Protein AF-A0AB36XYA1-F1 (afdb_monomer_lite)

Foldseek 3Di:
DAPLCPPADPVLLVVLLCCLQPPPDDDLVRQLCCCCPVVVHDNSSSVVSSVQSVVNPVDDADVCGGPSNDHPPD

pLDDT: mean 89.67, std 11.7, range [38.81, 98.44]

Structure (mmCIF, N/CA/C/O backbone):
data_AF-A0AB36XYA1-F1
#
_entry.id   AF-A0AB36XYA1-F1
#
loop_
_atom_site.group_PDB
_atom_site.id
_atom_site.type_symbol
_atom_site.label_atom_id
_atom_site.label_alt_id
_atom_site.label_comp_id
_atom_site.label_asym_id
_atom_site.label_entity_id
_atom_site.label_seq_id
_atom_site.pdbx_PDB_ins_code
_atom_site.Cartn_x
_atom_site.Cartn_y
_atom_site.Cartn_z
_atom_site.occupancy
_atom_site.B_iso_or_equiv
_atom_site.auth_seq_id
_atom_site.auth_comp_id
_atom_site.auth_asym_id
_atom_site.auth_atom_id
_atom_site.pdbx_PDB_model_num
ATOM 1 N N . MET A 1 1 ? -7.551 -12.016 7.879 1.00 59.88 1 MET A N 1
ATOM 2 C CA . MET A 1 1 ? -7.360 -10.560 7.818 1.00 59.88 1 MET A CA 1
ATOM 3 C C . MET A 1 1 ? -6.059 -10.235 8.510 1.00 59.88 1 MET A C 1
ATOM 5 O O . MET A 1 1 ? -5.960 -10.568 9.687 1.00 59.88 1 MET A O 1
ATOM 9 N N . ASN A 1 2 ? -5.094 -9.652 7.798 1.00 71.38 2 ASN A N 1
ATOM 10 C CA . ASN A 1 2 ? -3.918 -9.058 8.425 1.00 71.38 2 ASN A CA 1
ATOM 11 C C . ASN A 1 2 ? -4.386 -8.053 9.493 1.00 71.38 2 ASN A C 1
ATOM 13 O O . ASN A 1 2 ? -5.209 -7.185 9.188 1.00 71.38 2 ASN A O 1
ATOM 17 N N . LEU A 1 3 ? -3.932 -8.192 10.742 1.00 79.94 3 LEU A N 1
ATOM 18 C CA . LEU A 1 3 ? -4.379 -7.325 11.841 1.00 79.94 3 LEU A CA 1
ATOM 19 C C . LEU A 1 3 ? -4.059 -5.845 11.597 1.00 79.94 3 LEU A C 1
ATOM 21 O O . LEU A 1 3 ? -4.812 -4.998 12.067 1.00 79.94 3 LEU A O 1
ATOM 25 N N . ILE A 1 4 ? -3.011 -5.548 10.825 1.00 87.44 4 ILE A N 1
ATOM 26 C CA . ILE A 1 4 ? -2.591 -4.182 10.487 1.00 87.44 4 ILE A CA 1
ATOM 27 C C . ILE A 1 4 ? -3.639 -3.483 9.600 1.00 87.44 4 ILE A C 1
ATOM 29 O O . ILE A 1 4 ? -3.870 -2.284 9.733 1.00 87.44 4 ILE A O 1
ATOM 33 N N . PHE A 1 5 ? -4.334 -4.234 8.739 1.00 90.25 5 PHE A N 1
ATOM 34 C CA . PHE A 1 5 ? -5.282 -3.693 7.755 1.00 90.25 5 PHE A CA 1
ATOM 35 C C . PHE A 1 5 ? -6.755 -3.929 8.120 1.00 90.25 5 PHE A C 1
ATOM 37 O O . PHE A 1 5 ? -7.644 -3.716 7.298 1.00 90.25 5 PHE A O 1
ATOM 44 N N . ASN A 1 6 ? -7.042 -4.404 9.337 1.00 86.25 6 ASN A N 1
ATOM 45 C CA . ASN A 1 6 ? -8.384 -4.861 9.717 1.00 86.25 6 ASN A CA 1
ATOM 46 C C . ASN A 1 6 ? -9.449 -3.749 9.789 1.00 86.25 6 ASN A C 1
ATOM 48 O O . ASN A 1 6 ? -10.641 -4.052 9.784 1.00 86.25 6 ASN A O 1
ATOM 52 N N . ASN A 1 7 ? -9.021 -2.492 9.877 1.00 89.31 7 ASN A N 1
ATOM 53 C CA . ASN A 1 7 ? -9.856 -1.300 9.990 1.00 89.31 7 ASN A CA 1
ATOM 54 C C . ASN A 1 7 ? -9.986 -0.543 8.659 1.00 89.31 7 ASN A C 1
ATOM 56 O O . ASN A 1 7 ? -10.720 0.443 8.604 1.00 89.31 7 ASN A O 1
ATOM 60 N N . LEU A 1 8 ? -9.288 -0.982 7.607 1.00 92.38 8 LEU A N 1
ATOM 61 C CA . LEU A 1 8 ? -9.370 -0.380 6.282 1.00 92.38 8 LEU A CA 1
ATOM 62 C C . LEU A 1 8 ? -10.634 -0.852 5.564 1.00 92.38 8 LEU A C 1
ATOM 64 O O . LEU A 1 8 ? -11.092 -1.986 5.725 1.00 92.38 8 LEU A O 1
ATOM 68 N N . THR A 1 9 ? -11.212 0.032 4.754 1.00 93.50 9 THR A N 1
ATOM 69 C CA . THR A 1 9 ? -12.355 -0.333 3.917 1.00 93.50 9 THR A CA 1
ATOM 70 C C . THR A 1 9 ? -11.905 -1.235 2.769 1.00 93.50 9 THR A C 1
ATOM 72 O O . THR A 1 9 ? -10.751 -1.199 2.345 1.00 93.50 9 THR A O 1
ATOM 75 N N . GLN A 1 10 ? -12.837 -2.012 2.213 1.00 91.06 10 GLN A N 1
ATOM 76 C CA . GLN A 1 10 ? -12.571 -2.858 1.046 1.00 91.06 10 GLN A CA 1
ATOM 77 C C . GLN A 1 10 ? -11.979 -2.061 -0.130 1.00 91.06 10 GLN A C 1
ATOM 79 O O . GLN A 1 10 ? -11.042 -2.522 -0.767 1.00 91.06 10 GLN A O 1
ATOM 84 N N . GLN A 1 11 ? -12.473 -0.843 -0.366 1.00 93.31 11 GLN A N 1
ATOM 85 C CA . GLN A 1 11 ? -11.977 0.029 -1.431 1.00 93.31 11 GLN A CA 1
ATOM 86 C C . GLN A 1 11 ? -10.513 0.442 -1.213 1.00 93.31 11 GLN A C 1
ATOM 88 O O . GLN A 1 11 ? -9.735 0.465 -2.161 1.00 93.31 11 GLN A O 1
ATOM 93 N N . ILE A 1 12 ? -10.120 0.745 0.029 1.00 95.44 12 ILE A N 1
ATOM 94 C CA . ILE A 1 12 ? -8.721 1.065 0.345 1.00 95.44 12 ILE A CA 1
ATOM 95 C C . ILE A 1 12 ? -7.839 -0.168 0.122 1.00 95.44 12 ILE A C 1
ATOM 97 O O . ILE A 1 12 ? -6.771 -0.054 -0.470 1.00 95.44 12 ILE A O 1
ATOM 101 N N . LEU A 1 13 ? -8.295 -1.354 0.536 1.00 94.06 13 LEU A N 1
ATOM 102 C CA . LEU A 1 13 ? -7.558 -2.604 0.319 1.00 94.06 13 LEU A CA 1
ATOM 103 C C . LEU A 1 13 ? -7.349 -2.900 -1.172 1.00 94.06 13 LEU A C 1
ATOM 105 O O . LEU A 1 13 ? -6.252 -3.277 -1.570 1.00 94.06 13 LEU A O 1
ATOM 109 N N . GLU A 1 14 ? -8.375 -2.688 -1.994 1.00 92.62 14 GLU A N 1
ATOM 110 C CA . GLU A 1 14 ? -8.287 -2.835 -3.451 1.00 92.62 14 GLU A CA 1
ATOM 111 C C . GLU A 1 14 ? -7.298 -1.836 -4.066 1.00 92.62 14 GLU A C 1
ATOM 113 O O . GLU A 1 14 ? -6.494 -2.224 -4.909 1.00 92.62 14 GLU A O 1
ATOM 118 N N . ASN A 1 15 ? -7.285 -0.583 -3.596 1.00 94.94 15 ASN A N 1
ATOM 119 C CA . ASN A 1 15 ? -6.310 0.414 -4.045 1.00 94.94 15 ASN A CA 1
ATOM 120 C C . ASN A 1 15 ? -4.870 0.027 -3.672 1.00 94.94 15 ASN A C 1
ATOM 122 O O . ASN A 1 15 ? -3.966 0.186 -4.489 1.00 94.94 15 ASN A O 1
ATOM 126 N N . ILE A 1 16 ? -4.641 -0.492 -2.460 1.00 95.25 16 ILE A N 1
ATOM 127 C CA . ILE A 1 16 ? -3.315 -0.976 -2.048 1.00 95.25 16 ILE A CA 1
ATOM 128 C C . ILE A 1 16 ? -2.886 -2.140 -2.945 1.00 95.25 16 ILE A C 1
ATOM 130 O O . ILE A 1 16 ? -1.768 -2.143 -3.452 1.00 95.25 16 ILE A O 1
ATOM 134 N N . GLU A 1 17 ? -3.764 -3.124 -3.147 1.00 93.50 17 GLU A N 1
ATOM 135 C CA . GLU A 1 17 ? -3.483 -4.291 -3.986 1.00 93.50 17 GLU A CA 1
ATOM 136 C C . GLU A 1 17 ? -3.148 -3.884 -5.429 1.00 93.50 17 GLU A C 1
ATOM 138 O O . GLU A 1 17 ? -2.163 -4.376 -5.980 1.00 93.50 17 GLU A O 1
ATOM 143 N N . ASP A 1 18 ? -3.890 -2.935 -6.005 1.00 93.50 18 ASP A N 1
ATOM 144 C CA . ASP A 1 18 ? -3.617 -2.394 -7.338 1.00 93.50 18 ASP A CA 1
ATOM 145 C C . ASP A 1 18 ? -2.249 -1.706 -7.414 1.00 93.50 18 ASP A C 1
ATOM 147 O O . ASP A 1 18 ? -1.446 -2.023 -8.293 1.00 93.50 18 ASP A O 1
ATOM 151 N N . GLN A 1 19 ? -1.926 -0.830 -6.456 1.00 95.69 19 GLN A N 1
ATOM 152 C CA . 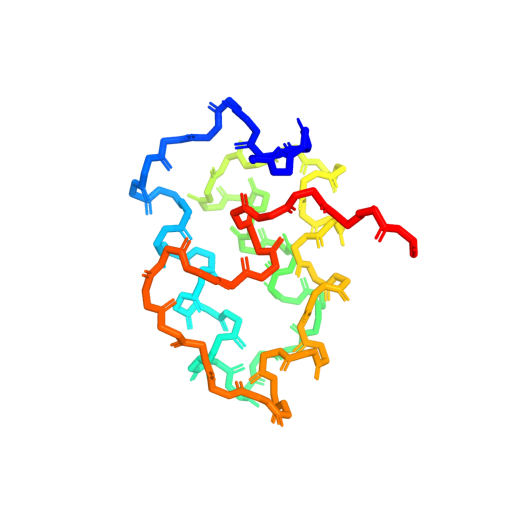GLN A 1 19 ? -0.619 -0.173 -6.430 1.00 95.69 19 GLN A CA 1
ATOM 153 C C . GLN A 1 19 ? 0.525 -1.175 -6.255 1.00 95.69 19 GLN A C 1
ATOM 155 O O . GLN A 1 19 ? 1.544 -1.075 -6.930 1.00 95.69 19 GLN A O 1
ATOM 160 N N . LEU A 1 20 ? 0.382 -2.178 -5.391 1.00 94.69 20 LEU A N 1
ATOM 161 C CA . LEU A 1 20 ? 1.448 -3.156 -5.180 1.00 94.69 20 LEU A CA 1
ATOM 162 C C . LEU A 1 20 ? 1.637 -4.098 -6.379 1.00 94.69 20 LEU A C 1
ATOM 164 O O . LEU A 1 20 ? 2.774 -4.477 -6.660 1.00 94.69 20 LEU A O 1
ATOM 168 N N . ALA A 1 21 ? 0.555 -4.478 -7.066 1.00 92.00 21 ALA A N 1
ATOM 169 C CA . ALA A 1 21 ? 0.591 -5.421 -8.184 1.00 92.00 21 ALA A CA 1
ATOM 170 C C . ALA A 1 21 ? 0.934 -4.768 -9.531 1.00 92.00 21 ALA A C 1
ATOM 172 O O . ALA A 1 21 ? 1.602 -5.394 -10.350 1.00 92.00 21 ALA A O 1
ATOM 173 N N . ASN A 1 22 ? 0.477 -3.534 -9.764 1.00 91.88 22 ASN A N 1
ATOM 174 C CA . ASN A 1 22 ? 0.494 -2.910 -11.089 1.00 91.88 22 ASN A CA 1
ATOM 175 C C . ASN A 1 22 ? 1.391 -1.663 -11.181 1.00 91.88 22 ASN A C 1
ATOM 177 O O . ASN A 1 22 ? 1.634 -1.175 -12.287 1.00 91.88 22 ASN A O 1
ATOM 181 N N . ASN A 1 23 ? 1.910 -1.136 -10.064 1.00 92.69 23 ASN A N 1
ATOM 182 C CA . ASN A 1 23 ? 2.822 0.010 -10.079 1.00 92.69 23 ASN A CA 1
ATOM 183 C C . ASN A 1 23 ? 4.299 -0.431 -10.059 1.00 92.69 23 ASN A C 1
ATOM 185 O O . ASN A 1 23 ? 4.913 -0.642 -9.006 1.00 92.69 23 ASN A O 1
ATOM 189 N N . GLU A 1 24 ? 4.891 -0.523 -11.252 1.00 87.00 24 GLU A N 1
ATOM 190 C CA . GLU A 1 24 ? 6.310 -0.857 -11.453 1.00 87.00 24 GLU A CA 1
ATOM 191 C C . GLU A 1 24 ? 7.244 0.368 -11.474 1.00 87.00 24 GLU A C 1
ATOM 193 O O . GLU A 1 24 ? 8.463 0.208 -11.517 1.00 87.00 24 GLU A O 1
ATOM 198 N N . VAL A 1 25 ? 6.697 1.589 -11.465 1.00 92.50 25 VAL A N 1
ATOM 199 C CA . VAL A 1 25 ? 7.474 2.823 -11.684 1.00 92.50 25 VAL A CA 1
ATOM 200 C C . VAL A 1 25 ? 7.793 3.572 -10.397 1.00 92.50 25 VAL A C 1
ATOM 202 O O . VAL A 1 25 ? 8.878 4.139 -10.289 1.00 92.50 25 VAL A O 1
ATOM 205 N N . SER A 1 26 ? 6.883 3.562 -9.423 1.00 96.12 26 SER A N 1
ATOM 206 C CA . SER A 1 26 ? 7.084 4.252 -8.151 1.00 96.12 26 SER A CA 1
ATOM 207 C C . SER A 1 26 ? 8.132 3.542 -7.303 1.00 96.12 26 SER A C 1
ATOM 209 O O . SER A 1 26 ? 8.227 2.316 -7.268 1.00 96.12 26 SER A O 1
ATOM 211 N N . THR A 1 27 ? 8.914 4.296 -6.555 1.00 96.44 27 THR A N 1
ATOM 212 C CA . THR A 1 27 ? 9.780 3.780 -5.498 1.00 96.44 27 THR A CA 1
ATOM 213 C C . THR A 1 27 ? 8.958 3.323 -4.289 1.00 96.44 27 THR A C 1
ATOM 215 O O . THR A 1 27 ? 7.748 3.525 -4.213 1.00 96.44 27 THR A O 1
ATOM 218 N N . ASN A 1 28 ? 9.607 2.646 -3.340 1.00 97.25 28 ASN A N 1
ATOM 219 C CA . ASN A 1 28 ? 8.952 2.273 -2.085 1.00 97.25 28 ASN A CA 1
ATOM 220 C C . ASN A 1 28 ? 8.577 3.499 -1.242 1.00 97.25 28 ASN A C 1
ATOM 222 O O . ASN A 1 28 ? 7.566 3.448 -0.556 1.00 97.25 28 ASN A O 1
ATOM 226 N N . GLU A 1 29 ? 9.374 4.568 -1.308 1.00 97.94 29 GLU A N 1
ATOM 227 C CA . GLU A 1 29 ? 9.115 5.836 -0.616 1.00 97.94 29 GLU A CA 1
ATOM 228 C C . GLU A 1 29 ? 7.884 6.532 -1.209 1.00 97.94 29 GLU A C 1
ATOM 230 O O . GLU A 1 29 ? 6.945 6.819 -0.483 1.00 97.94 29 GLU A O 1
ATOM 235 N N . GLU A 1 30 ? 7.801 6.648 -2.538 1.00 98.12 30 GLU A N 1
ATOM 236 C CA . GLU A 1 30 ? 6.630 7.246 -3.202 1.00 98.12 30 GLU A CA 1
ATOM 237 C C . GLU A 1 30 ? 5.331 6.459 -2.957 1.00 98.12 30 GLU A C 1
ATOM 239 O O . GLU A 1 30 ? 4.263 7.052 -2.817 1.00 98.12 30 GLU A O 1
ATOM 244 N N . LEU A 1 31 ? 5.397 5.122 -2.897 1.00 98.06 31 LEU A N 1
ATOM 245 C CA . LEU A 1 31 ? 4.232 4.311 -2.524 1.00 98.06 31 LEU A CA 1
ATOM 246 C C . LEU A 1 31 ? 3.838 4.512 -1.061 1.00 98.06 31 LEU A C 1
ATOM 248 O O . LEU A 1 31 ? 2.650 4.547 -0.754 1.00 98.06 31 LEU A O 1
ATOM 252 N N . TRP A 1 32 ? 4.821 4.626 -0.169 1.00 98.44 32 TRP A N 1
ATOM 253 C CA . TRP A 1 32 ? 4.572 4.892 1.242 1.00 98.44 32 TRP A CA 1
ATOM 254 C C . TRP A 1 32 ? 3.865 6.238 1.428 1.00 98.44 32 TRP A C 1
ATOM 256 O O . TRP A 1 32 ? 2.827 6.282 2.089 1.00 98.44 32 TRP A O 1
ATOM 266 N N . ASP A 1 33 ? 4.369 7.293 0.779 1.00 98.25 33 ASP A N 1
ATOM 267 C CA . ASP A 1 33 ? 3.771 8.631 0.814 1.00 98.25 33 ASP A CA 1
ATOM 268 C C . ASP A 1 33 ? 2.334 8.591 0.285 1.00 98.25 33 ASP A C 1
ATOM 270 O O . ASP A 1 33 ? 1.420 9.065 0.951 1.00 98.25 33 ASP A O 1
ATOM 274 N N . PHE A 1 34 ? 2.095 7.924 -0.851 1.00 97.75 34 PHE A N 1
ATOM 275 C CA . PHE A 1 34 ? 0.746 7.746 -1.395 1.00 97.75 34 PHE A CA 1
ATOM 276 C C . PHE A 1 34 ? -0.204 7.048 -0.407 1.00 97.75 34 PHE A C 1
ATOM 278 O O . PHE A 1 34 ? -1.345 7.472 -0.226 1.00 97.75 34 PHE A O 1
ATOM 285 N N . PHE A 1 35 ? 0.246 5.985 0.262 1.00 97.81 35 PHE A N 1
ATOM 286 C CA . PHE A 1 35 ? -0.576 5.271 1.239 1.00 97.81 35 PHE A CA 1
ATOM 287 C C . PHE A 1 35 ? -0.947 6.148 2.440 1.00 97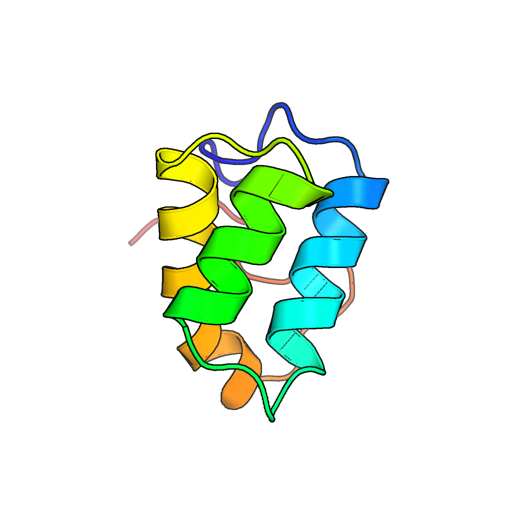.81 35 PHE A C 1
ATOM 289 O O . PHE A 1 35 ? -2.091 6.110 2.895 1.00 97.81 35 PHE A O 1
ATOM 296 N N . VAL A 1 36 ? -0.016 6.961 2.938 1.00 98.06 36 VAL A N 1
ATOM 297 C CA . VAL A 1 36 ? -0.278 7.856 4.072 1.00 98.06 36 VAL A CA 1
ATOM 298 C C . VAL A 1 36 ? -1.132 9.055 3.662 1.00 98.06 36 VAL A C 1
ATOM 300 O O . VAL A 1 36 ? -2.117 9.362 4.332 1.00 98.06 36 VAL A O 1
ATOM 303 N N . GLU A 1 37 ? -0.763 9.736 2.580 1.00 97.62 37 GLU A N 1
ATOM 304 C CA . GLU A 1 37 ? -1.349 11.021 2.195 1.00 97.62 37 GLU A CA 1
ATOM 305 C C . GLU A 1 37 ? -2.684 10.863 1.462 1.00 97.62 37 GLU A C 1
ATOM 307 O O . GLU A 1 37 ? -3.633 11.585 1.764 1.00 97.62 37 GLU A O 1
ATOM 312 N N . GLU A 1 38 ? -2.789 9.905 0.537 1.00 96.75 38 GLU A N 1
ATOM 313 C CA . GLU A 1 38 ? -3.964 9.761 -0.334 1.00 96.75 38 GLU A CA 1
ATOM 314 C C . GLU A 1 38 ? -4.953 8.702 0.170 1.00 96.75 38 GLU A C 1
ATOM 316 O O . GLU A 1 38 ? -6.159 8.823 -0.053 1.00 96.75 38 GLU A O 1
ATOM 321 N N . LEU A 1 39 ? -4.470 7.652 0.849 1.00 96.12 39 LEU A N 1
ATOM 322 C CA . LEU A 1 39 ? -5.329 6.595 1.408 1.00 96.12 39 LEU A CA 1
ATOM 323 C C . LEU A 1 39 ? -5.605 6.752 2.910 1.00 96.12 39 LEU A C 1
ATOM 325 O O . LEU A 1 39 ? -6.274 5.894 3.491 1.00 96.12 39 LEU A O 1
ATOM 329 N N . GLU A 1 40 ? -5.110 7.829 3.529 1.00 96.38 40 GLU A N 1
ATOM 330 C CA . GLU A 1 40 ? -5.253 8.136 4.961 1.00 96.38 40 GLU A CA 1
ATOM 331 C C . GLU A 1 40 ? -4.804 6.979 5.882 1.00 96.38 40 GLU A C 1
ATOM 333 O O . GLU A 1 40 ? -5.333 6.785 6.983 1.00 96.38 40 GLU A O 1
ATOM 338 N N . MET A 1 41 ? -3.828 6.179 5.438 1.00 97.00 41 MET A N 1
ATOM 339 C CA . MET A 1 41 ? -3.289 5.070 6.223 1.00 97.00 41 MET A CA 1
ATOM 340 C C . MET A 1 41 ? -2.355 5.583 7.321 1.00 97.00 41 MET A C 1
ATOM 342 O O . MET A 1 41 ? -1.670 6.597 7.183 1.00 97.00 41 MET A O 1
ATOM 346 N N . THR A 1 42 ? -2.273 4.849 8.429 1.00 97.06 42 THR A N 1
ATOM 347 C CA . THR A 1 42 ? -1.233 5.123 9.426 1.00 97.06 42 THR A CA 1
ATOM 348 C C . THR A 1 42 ? 0.147 4.758 8.872 1.00 97.06 42 THR A C 1
ATOM 350 O O . THR A 1 42 ? 0.273 3.903 7.996 1.00 97.06 42 THR A O 1
ATOM 353 N N . ALA A 1 43 ? 1.206 5.342 9.438 1.00 96.69 43 ALA A N 1
ATOM 354 C CA . ALA A 1 43 ? 2.583 4.985 9.086 1.00 96.69 43 ALA A CA 1
ATOM 355 C C . ALA A 1 43 ? 2.849 3.469 9.201 1.00 96.69 43 ALA A C 1
ATOM 357 O O . ALA A 1 43 ? 3.438 2.876 8.307 1.00 96.69 43 ALA A O 1
ATOM 358 N N . GLU A 1 44 ? 2.336 2.820 10.255 1.00 95.75 44 GLU A N 1
ATOM 359 C CA . GLU A 1 44 ? 2.462 1.366 10.453 1.00 95.75 44 GLU A CA 1
ATOM 360 C C . GLU A 1 44 ? 1.777 0.562 9.335 1.00 95.75 44 GLU A C 1
ATOM 362 O O . GLU A 1 44 ? 2.281 -0.471 8.893 1.00 95.75 44 GLU A O 1
ATOM 367 N N . GLN A 1 45 ? 0.634 1.043 8.844 1.00 96.19 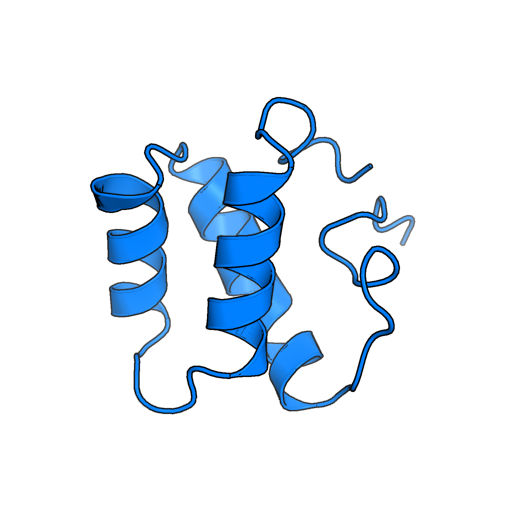45 GLN 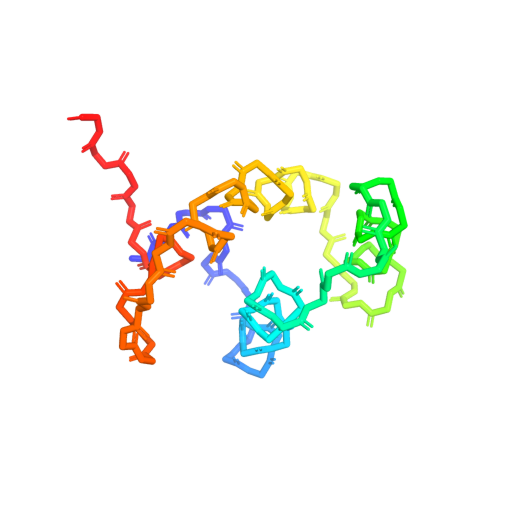A N 1
ATOM 368 C CA . GLN A 1 45 ? -0.064 0.424 7.721 1.00 96.19 45 GLN A CA 1
ATOM 369 C C . GLN A 1 45 ? 0.698 0.615 6.410 1.00 96.19 45 GLN A C 1
ATOM 371 O O . GLN A 1 45 ? 0.824 -0.337 5.641 1.00 96.19 45 GLN A O 1
ATOM 376 N N . ALA A 1 46 ? 1.231 1.810 6.159 1.00 97.38 46 ALA A N 1
ATOM 377 C CA . ALA A 1 46 ? 2.032 2.084 4.971 1.00 97.38 46 ALA A CA 1
ATOM 378 C C . ALA A 1 46 ? 3.325 1.247 4.958 1.00 97.38 46 ALA A C 1
ATOM 380 O O . ALA A 1 46 ? 3.628 0.605 3.950 1.00 97.38 46 ALA A O 1
ATOM 381 N N . ASP A 1 47 ? 4.015 1.143 6.099 1.00 96.44 47 ASP A N 1
ATOM 382 C CA . ASP A 1 47 ? 5.171 0.256 6.284 1.00 96.44 47 ASP A CA 1
ATOM 383 C C . ASP A 1 47 ? 4.806 -1.200 5.974 1.00 96.44 47 ASP A C 1
ATOM 385 O O . ASP A 1 47 ? 5.493 -1.880 5.204 1.00 96.44 47 ASP A O 1
ATOM 389 N N . GLY A 1 48 ? 3.688 -1.674 6.534 1.00 95.06 48 GLY A N 1
ATOM 390 C CA . GLY A 1 48 ? 3.174 -3.016 6.287 1.00 95.06 48 GLY A CA 1
ATOM 391 C C . GLY A 1 48 ? 2.873 -3.269 4.809 1.00 95.06 48 GLY A C 1
ATOM 392 O O . GLY A 1 48 ? 3.217 -4.327 4.288 1.00 95.06 48 GLY A O 1
ATOM 393 N N . ALA A 1 49 ? 2.259 -2.309 4.113 1.00 95.56 49 ALA A N 1
ATOM 394 C CA . ALA A 1 49 ? 1.913 -2.443 2.701 1.00 95.56 49 ALA A CA 1
ATOM 395 C C . ALA A 1 49 ? 3.167 -2.493 1.816 1.00 95.56 49 ALA A C 1
ATOM 397 O O . ALA A 1 49 ? 3.314 -3.399 0.993 1.00 95.56 49 ALA A O 1
ATOM 398 N N . VAL A 1 50 ? 4.120 -1.581 2.031 1.00 96.44 50 VAL A N 1
ATOM 399 C CA . VAL A 1 50 ? 5.388 -1.547 1.287 1.00 96.44 50 VAL A CA 1
ATOM 400 C C . VAL A 1 50 ? 6.217 -2.812 1.529 1.00 96.44 50 VAL A C 1
ATOM 402 O O . VAL A 1 50 ? 6.818 -3.339 0.588 1.00 96.44 50 VAL A O 1
ATOM 405 N N . ALA A 1 51 ? 6.204 -3.367 2.745 1.00 95.06 51 ALA A N 1
ATOM 406 C CA . ALA A 1 51 ? 6.886 -4.624 3.058 1.00 95.06 51 ALA A CA 1
ATOM 407 C C . ALA A 1 51 ? 6.353 -5.825 2.250 1.00 95.06 51 ALA A C 1
ATOM 409 O O . ALA A 1 51 ? 7.100 -6.769 1.982 1.00 95.06 51 ALA A O 1
ATOM 410 N N . LEU A 1 52 ? 5.089 -5.788 1.810 1.00 93.69 52 LEU A N 1
ATOM 411 C CA . LEU A 1 52 ? 4.501 -6.831 0.965 1.00 93.69 52 LEU A CA 1
ATOM 412 C C . LEU A 1 52 ? 4.900 -6.710 -0.512 1.00 93.69 52 LEU A C 1
ATOM 414 O O . LEU A 1 52 ? 4.802 -7.699 -1.243 1.00 93.69 52 LEU A O 1
ATOM 418 N N . ARG A 1 53 ? 5.377 -5.543 -0.967 1.00 94.12 53 ARG A N 1
ATOM 419 C CA . ARG A 1 53 ? 5.654 -5.257 -2.385 1.00 94.12 53 ARG A CA 1
ATOM 420 C C . ARG A 1 53 ? 6.521 -6.307 -3.099 1.00 94.12 53 ARG A C 1
ATOM 422 O O . ARG A 1 53 ? 6.151 -6.704 -4.203 1.00 94.12 53 ARG A O 1
ATOM 429 N N . PRO A 1 54 ? 7.614 -6.841 -2.512 1.00 92.56 54 PRO A N 1
ATOM 430 C CA . PRO A 1 54 ? 8.415 -7.870 -3.179 1.00 92.56 54 PRO A CA 1
ATOM 431 C C . PRO A 1 54 ? 7.623 -9.137 -3.531 1.00 92.56 54 PRO A C 1
ATOM 433 O O . PRO A 1 54 ? 7.959 -9.820 -4.496 1.00 92.56 54 PRO A O 1
ATOM 436 N N . LYS A 1 55 ? 6.568 -9.461 -2.768 1.00 92.38 55 LYS A N 1
ATOM 437 C CA . LYS A 1 55 ? 5.697 -10.608 -3.056 1.00 92.38 55 LYS A CA 1
ATOM 438 C C . LYS A 1 55 ? 4.808 -10.339 -4.262 1.00 92.38 55 LYS A C 1
ATOM 440 O O . LYS A 1 55 ? 4.690 -11.216 -5.108 1.00 92.38 55 LYS A O 1
ATOM 445 N N . TYR A 1 56 ? 4.244 -9.138 -4.358 1.00 92.25 56 TYR A N 1
ATOM 446 C CA . TYR A 1 56 ? 3.412 -8.728 -5.491 1.00 92.25 56 TYR A CA 1
ATOM 447 C C . TYR A 1 56 ? 4.190 -8.646 -6.806 1.00 92.25 56 TYR A C 1
ATOM 449 O O . TYR A 1 56 ? 3.682 -9.065 -7.836 1.00 92.25 56 TYR A O 1
ATOM 457 N N . LEU A 1 57 ? 5.455 -8.219 -6.771 1.00 88.62 57 LEU A N 1
ATOM 458 C CA . LEU A 1 57 ? 6.307 -8.195 -7.967 1.00 88.62 57 LEU A CA 1
ATOM 459 C C . LEU A 1 57 ? 6.703 -9.596 -8.472 1.00 88.62 57 LEU A C 1
ATOM 461 O O . LEU A 1 57 ? 7.101 -9.751 -9.624 1.00 88.62 57 LEU A O 1
ATOM 465 N N . GLY A 1 58 ? 6.642 -10.621 -7.614 1.00 86.12 58 GLY A N 1
ATOM 466 C CA . GLY A 1 58 ? 7.084 -11.981 -7.939 1.00 86.12 58 GLY A CA 1
ATOM 467 C C . GLY A 1 58 ? 5.966 -13.016 -8.068 1.00 86.12 58 GLY A C 1
ATOM 468 O O . GLY A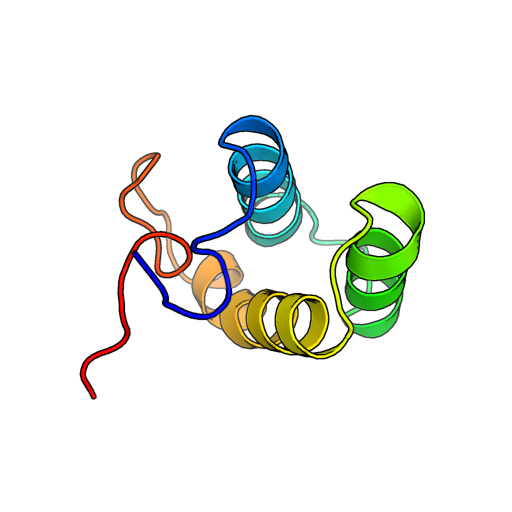 1 58 ? 6.249 -14.165 -8.414 1.00 86.12 58 GLY A O 1
ATOM 469 N N . GLN A 1 59 ? 4.722 -12.663 -7.736 1.00 89.56 59 GLN A N 1
ATOM 470 C CA . GLN A 1 59 ? 3.606 -13.604 -7.623 1.00 89.56 59 GLN A CA 1
ATOM 471 C C . GLN A 1 59 ? 2.302 -12.962 -8.090 1.00 89.56 59 GLN A C 1
ATOM 473 O O . GLN A 1 59 ? 2.052 -11.786 -7.855 1.00 89.56 59 GLN A O 1
ATOM 478 N N . ILE A 1 60 ? 1.439 -13.771 -8.704 1.00 87.25 60 ILE A N 1
ATOM 479 C CA . ILE A 1 60 ? 0.076 -13.373 -9.061 1.00 87.25 60 ILE A CA 1
ATOM 480 C C . ILE A 1 60 ? -0.868 -13.949 -8.011 1.00 87.25 60 ILE A C 1
ATOM 482 O O . ILE A 1 60 ? -0.869 -15.159 -7.769 1.00 87.25 60 ILE A O 1
ATOM 486 N N . PHE A 1 61 ? -1.689 -13.091 -7.415 1.00 87.69 61 PHE A N 1
ATOM 487 C CA . PHE A 1 61 ? -2.701 -13.484 -6.442 1.00 87.69 61 PHE A CA 1
ATOM 488 C C . PHE A 1 61 ? -4.096 -13.423 -7.061 1.00 87.69 61 PHE A C 1
ATOM 490 O O . PHE A 1 61 ? -4.379 -12.600 -7.928 1.00 87.69 61 PHE A O 1
ATOM 497 N N . LEU A 1 62 ? -4.984 -14.302 -6.599 1.00 87.12 62 LEU A N 1
ATOM 498 C CA . LEU A 1 62 ? -6.414 -14.120 -6.829 1.00 87.12 62 LEU A CA 1
ATOM 499 C C . LEU A 1 62 ? -6.910 -12.981 -5.930 1.00 87.12 62 LEU A C 1
ATOM 501 O O . LEU A 1 62 ? -6.460 -12.863 -4.789 1.00 87.12 62 LEU A O 1
ATOM 505 N N . THR A 1 63 ? -7.859 -12.186 -6.422 1.00 80.38 63 THR A N 1
ATOM 506 C CA . THR A 1 63 ? -8.488 -11.097 -5.660 1.00 80.38 63 THR A CA 1
ATOM 507 C C . THR A 1 63 ? -8.969 -11.590 -4.297 1.00 80.38 63 THR A C 1
ATOM 509 O O . THR A 1 63 ? -9.650 -12.614 -4.209 1.00 80.38 63 THR A O 1
ATOM 512 N N . GLY A 1 64 ? -8.602 -10.881 -3.226 1.00 80.81 64 GLY A N 1
ATOM 513 C CA . GLY A 1 64 ? -8.955 -11.257 -1.851 1.00 80.81 64 GLY A CA 1
ATOM 514 C C . GLY A 1 64 ? -8.119 -12.396 -1.245 1.00 80.81 64 GLY A C 1
ATOM 515 O O . GLY A 1 64 ? -8.330 -12.761 -0.089 1.00 80.81 64 GLY A O 1
ATOM 516 N N . HIS A 1 65 ? -7.166 -12.963 -1.991 1.00 86.25 65 HIS A N 1
ATOM 517 C CA . HIS A 1 65 ? -6.309 -14.072 -1.552 1.00 86.25 65 HIS A CA 1
ATOM 518 C C . HIS A 1 65 ? -4.821 -13.706 -1.474 1.00 86.25 65 HIS A C 1
ATOM 520 O O . HIS A 1 65 ? -3.987 -14.591 -1.283 1.00 86.25 65 HIS A O 1
ATOM 526 N N . SER A 1 66 ? -4.471 -12.430 -1.581 1.00 89.69 66 SER A N 1
ATOM 527 C CA . SER A 1 66 ? -3.102 -11.950 -1.401 1.00 89.69 66 SER A CA 1
ATOM 528 C C . SER A 1 66 ? -2.702 -11.830 0.082 1.00 89.69 66 SER A C 1
ATOM 530 O O . SER A 1 66 ? -3.560 -11.887 0.976 1.00 89.69 66 SER A O 1
ATOM 532 N N . PRO A 1 67 ? -1.402 -11.634 0.382 1.00 89.06 67 PRO A N 1
ATOM 533 C CA . PRO A 1 67 ? -0.911 -11.398 1.742 1.00 89.06 67 PRO A CA 1
ATOM 534 C C . PRO A 1 67 ? -1.557 -10.200 2.454 1.00 89.06 67 PRO A C 1
ATOM 536 O O . PRO A 1 67 ? -1.525 -10.129 3.679 1.00 89.06 67 PRO A O 1
ATOM 539 N N . LEU A 1 68 ? -2.188 -9.280 1.715 1.00 90.06 68 LEU A N 1
ATOM 540 C CA . LEU A 1 68 ? -2.933 -8.156 2.288 1.00 90.06 68 LEU A CA 1
ATOM 541 C C . LEU A 1 68 ? -4.149 -8.629 3.110 1.00 90.06 68 LEU A C 1
ATOM 543 O O . LEU A 1 68 ? -4.467 -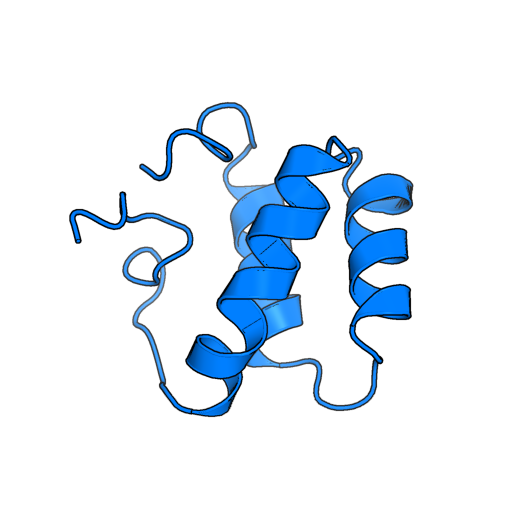8.064 4.156 1.00 90.06 68 LEU A O 1
ATOM 547 N N . PHE A 1 69 ? -4.800 -9.715 2.685 1.00 85.75 69 PHE A N 1
ATOM 548 C CA . PHE A 1 69 ? -6.004 -10.254 3.332 1.00 85.75 69 PHE A CA 1
ATOM 549 C C . PHE A 1 69 ? -5.695 -11.373 4.338 1.00 85.75 69 PHE A C 1
ATOM 551 O O . PHE A 1 69 ? -6.538 -11.746 5.169 1.00 85.75 69 PHE A O 1
ATOM 558 N N . GLN A 1 70 ? -4.474 -11.901 4.316 1.00 81.50 70 GLN A N 1
ATOM 559 C CA . GLN A 1 70 ? -4.045 -13.017 5.151 1.00 81.50 70 GLN A CA 1
ATOM 560 C C . GLN A 1 70 ? -3.237 -12.518 6.354 1.00 81.50 70 GLN A C 1
ATOM 562 O O . GLN A 1 70 ? -2.470 -11.569 6.257 1.00 81.50 70 GLN A O 1
ATOM 567 N N . ASN A 1 71 ? -3.419 -13.149 7.517 1.00 66.19 71 ASN A N 1
ATOM 568 C CA . ASN A 1 71 ? -2.424 -13.009 8.579 1.00 66.19 71 ASN A CA 1
ATOM 569 C C . ASN A 1 71 ? -1.241 -13.875 8.161 1.00 66.19 71 ASN A C 1
ATOM 571 O O . ASN A 1 71 ? -1.432 -15.073 7.950 1.00 66.19 71 ASN A O 1
ATOM 575 N N . GLU A 1 72 ? -0.047 -13.300 8.050 1.00 55.22 72 GLU A N 1
ATOM 576 C CA . GLU A 1 72 ? 1.168 -14.103 7.962 1.00 55.22 72 GLU A CA 1
ATOM 577 C C . GLU A 1 72 ? 1.350 -14.842 9.288 1.00 55.22 72 GLU A C 1
ATOM 579 O O . GLU A 1 72 ? 1.941 -14.338 10.240 1.00 55.22 72 GLU A O 1
ATOM 584 N N . THR A 1 73 ? 0.795 -16.047 9.389 1.00 40.06 73 THR A N 1
ATOM 585 C CA . THR A 1 73 ? 1.325 -17.026 10.330 1.00 40.06 73 THR A CA 1
ATOM 586 C C . THR A 1 73 ? 2.578 -17.588 9.681 1.00 40.06 73 THR A C 1
ATOM 588 O O . THR A 1 73 ? 2.465 -18.367 8.738 1.00 40.06 73 THR A O 1
ATOM 591 N N . VAL A 1 74 ? 3.712 -17.065 10.151 1.00 38.81 74 VAL A N 1
ATOM 592 C CA . VAL A 1 74 ? 5.093 -17.571 10.069 1.00 38.81 74 VAL A CA 1
ATOM 593 C C . VAL A 1 74 ? 5.261 -18.924 9.376 1.00 38.81 74 VAL A C 1
ATOM 595 O O . VAL A 1 74 ? 4.649 -19.907 9.854 1.00 38.81 74 VAL A O 1
#

Sequence (74 aa):
MNLIFNNLTQQILENIEDQLANNEVSTNEELWDFFVEELEMTAEQADGAVALRPKYLGQIFLTGHSPLFQNETV

Radius of gyration: 11.16 Å; chains: 1; bounding box: 22×29×24 Å

Secondary structure (DSSP, 8-state):
--GGGTTS-HHHHHHHHHHHHH--SS-HHHHHHHHHHTS---HHHHHHHHHHHHHHHH----TT-STTTS----